Protein AF-K6ZV59-F1 (afdb_monomer_lite)

pLDDT: mean 84.75, std 10.71, range [55.03, 96.5]

Secondary structure (DSSP, 8-state):
-HHHHTTB-SSS-SSSB-TTT-TT--SSEEEEEEE-SS-TTEEEEEETTTTEEEEEETTS--B----PPP-

InterPro domains:
  IPR011460 Lcl, C-terminal [PF07603] (2-68)

Radius of gyration: 12.31 Å; chains: 1; bounding box: 31×27×30 Å

Sequence (71 aa):
MKELASLTERSCARPAINEFFFPNTSSDDYWTSTPSVINPERAWVIAFFNSSNTLKDKRLFVFTRLVRTAD

Structure (mmCIF, N/CA/C/O backbone):
data_AF-K6ZV59-F1
#
_entry.id   AF-K6ZV59-F1
#
loop_
_atom_site.group_PDB
_atom_site.id
_atom_site.type_symbol
_atom_site.label_atom_id
_atom_site.label_alt_id
_atom_site.label_comp_id
_atom_site.label_asym_id
_atom_site.label_entity_id
_atom_site.label_seq_id
_atom_site.pdbx_PDB_ins_code
_atom_site.Cartn_x
_atom_site.Cartn_y
_atom_site.Cartn_z
_atom_site.occupancy
_atom_site.B_iso_or_equiv
_atom_site.auth_seq_id
_atom_site.auth_comp_id
_atom_site.auth_asym_id
_atom_site.auth_atom_id
_atom_site.pdbx_PDB_model_num
ATOM 1 N N . MET A 1 1 ? 0.823 4.384 -4.868 1.00 62.09 1 MET A N 1
ATOM 2 C CA . MET A 1 1 ? 1.253 4.305 -3.452 1.00 62.09 1 MET A CA 1
ATOM 3 C C . MET A 1 1 ? 0.499 5.275 -2.531 1.00 62.09 1 MET A C 1
ATOM 5 O O . MET A 1 1 ? 0.053 4.825 -1.488 1.00 62.09 1 MET A O 1
ATOM 9 N N . LYS A 1 2 ? 0.334 6.565 -2.883 1.00 67.50 2 LYS A N 1
ATOM 10 C CA . LYS A 1 2 ? -0.229 7.591 -1.974 1.00 67.50 2 LYS A CA 1
ATOM 11 C C . LYS A 1 2 ? -1.634 7.277 -1.428 1.00 67.50 2 LYS A C 1
ATOM 13 O O . LYS A 1 2 ? -1.811 7.364 -0.224 1.00 67.50 2 LYS A O 1
ATOM 18 N N . GLU A 1 3 ? -2.557 6.824 -2.275 1.00 76.06 3 GLU A N 1
ATOM 19 C CA . GLU A 1 3 ? -3.961 6.563 -1.892 1.00 76.06 3 GLU A CA 1
ATOM 20 C C . GLU A 1 3 ? -4.144 5.490 -0.807 1.00 76.06 3 GLU A C 1
ATOM 22 O O . GLU A 1 3 ? -4.962 5.642 0.091 1.00 76.06 3 GLU A O 1
ATOM 27 N N . LEU A 1 4 ? -3.388 4.385 -0.861 1.00 72.88 4 LEU A N 1
ATOM 28 C CA . LEU A 1 4 ? -3.470 3.359 0.188 1.00 72.88 4 LEU A CA 1
ATOM 29 C C . LEU A 1 4 ? -2.673 3.766 1.433 1.00 72.88 4 LEU A C 1
ATOM 31 O O . LEU A 1 4 ? -3.068 3.432 2.545 1.00 72.88 4 LEU A O 1
ATOM 35 N N . ALA A 1 5 ? -1.570 4.499 1.262 1.00 73.69 5 ALA A N 1
ATOM 36 C CA . ALA A 1 5 ? -0.733 4.933 2.379 1.00 73.69 5 ALA A CA 1
ATOM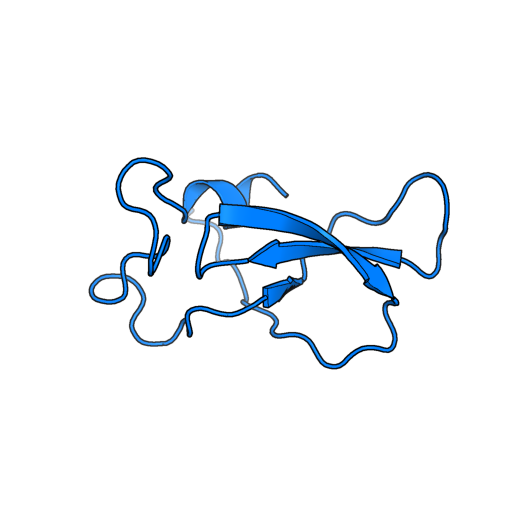 37 C C . ALA A 1 5 ? -1.412 6.015 3.234 1.00 73.69 5 ALA A C 1
ATOM 39 O O . ALA A 1 5 ? -1.102 6.140 4.412 1.00 73.69 5 ALA A O 1
ATOM 40 N N . SER A 1 6 ? -2.351 6.788 2.681 1.00 80.38 6 SER A N 1
ATOM 41 C CA . SER A 1 6 ? -3.163 7.729 3.465 1.00 80.38 6 SER A CA 1
ATOM 42 C C . SER A 1 6 ? -4.201 7.047 4.357 1.00 80.38 6 SER A C 1
ATOM 44 O O . SER A 1 6 ? -4.768 7.701 5.223 1.00 80.38 6 SER A O 1
ATOM 46 N N . LEU A 1 7 ? -4.458 5.747 4.169 1.00 75.12 7 LEU A N 1
ATOM 47 C CA . LEU A 1 7 ? -5.373 4.978 5.021 1.00 75.12 7 LEU A CA 1
ATOM 48 C C . LEU A 1 7 ? -4.698 4.456 6.294 1.00 75.12 7 LEU A C 1
ATOM 50 O O . LEU A 1 7 ? -5.380 3.895 7.151 1.00 75.12 7 LEU A O 1
ATOM 54 N N . THR A 1 8 ? -3.373 4.599 6.398 1.00 71.75 8 THR A N 1
ATOM 55 C CA . THR A 1 8 ? -2.598 4.086 7.526 1.00 71.75 8 THR A CA 1
ATOM 56 C C . THR A 1 8 ? -2.242 5.175 8.523 1.00 71.75 8 THR A C 1
ATOM 58 O O . THR A 1 8 ? -1.672 6.192 8.131 1.00 71.75 8 THR A O 1
ATOM 61 N N . GLU A 1 9 ? -2.488 4.931 9.808 1.00 71.69 9 GLU A N 1
ATOM 62 C CA . GLU A 1 9 ? -2.030 5.778 10.910 1.00 71.69 9 GLU A CA 1
ATOM 63 C C . GLU A 1 9 ? -0.772 5.165 11.540 1.00 71.69 9 GLU A C 1
ATOM 65 O O . GLU A 1 9 ? -0.793 4.047 12.055 1.00 71.69 9 GLU A O 1
ATOM 70 N N . ARG A 1 10 ? 0.350 5.892 11.494 1.00 64.12 10 ARG A N 1
ATOM 71 C CA . ARG A 1 10 ? 1.646 5.396 12.000 1.00 64.12 10 ARG A CA 1
ATOM 72 C C . ARG A 1 10 ? 1.793 5.539 13.511 1.00 64.12 10 ARG A C 1
ATOM 74 O O . ARG A 1 10 ? 2.679 4.912 14.085 1.00 64.12 10 ARG A O 1
ATOM 81 N N . SER A 1 11 ? 0.948 6.346 14.148 1.00 63.84 11 SER A N 1
ATOM 82 C CA . SER A 1 11 ? 1.057 6.671 15.572 1.00 63.84 11 SER A CA 1
ATOM 83 C C . SER A 1 11 ? 0.528 5.561 16.492 1.00 63.84 11 SER A C 1
ATOM 85 O O . SER A 1 11 ? 0.895 5.519 17.662 1.00 63.84 11 SER A O 1
ATOM 87 N N . CYS A 1 12 ? -0.299 4.639 15.984 1.00 57.34 12 CYS A N 1
ATOM 88 C CA . CYS A 1 12 ? -0.816 3.480 16.723 1.00 57.34 12 CYS A CA 1
ATOM 89 C C . CYS A 1 12 ? -0.540 2.201 15.927 1.00 57.34 12 CYS A C 1
ATOM 91 O O . CYS A 1 12 ? -1.346 1.744 15.123 1.00 57.34 12 CYS A O 1
ATOM 93 N N . ALA A 1 13 ? 0.651 1.637 16.106 1.00 65.06 13 ALA A N 1
ATOM 94 C CA . ALA A 1 13 ? 1.065 0.463 15.358 1.00 65.06 13 ALA A CA 1
ATOM 95 C C . ALA A 1 13 ? 0.376 -0.810 15.890 1.00 65.06 13 ALA A C 1
ATOM 97 O O . ALA A 1 13 ? 0.812 -1.361 16.900 1.00 65.06 13 ALA A O 1
ATOM 98 N N . ARG A 1 14 ? -0.614 -1.293 15.118 1.00 69.25 14 ARG A N 1
ATOM 99 C CA . ARG A 1 14 ? -1.237 -2.642 15.065 1.00 69.25 14 ARG A CA 1
ATOM 100 C C . ARG A 1 14 ? -2.697 -2.698 15.558 1.00 69.25 14 ARG A C 1
ATOM 102 O O . ARG A 1 14 ? -2.910 -2.849 16.758 1.00 69.25 14 ARG A O 1
ATOM 109 N N . PRO A 1 15 ? -3.688 -2.702 14.643 1.00 74.25 15 PRO A N 1
ATOM 110 C CA . PRO A 1 15 ? -3.576 -2.504 13.192 1.00 74.25 15 PRO A CA 1
ATOM 111 C C . PRO A 1 15 ? -3.300 -1.032 12.849 1.00 74.25 15 PRO A C 1
ATOM 113 O O . PRO A 1 15 ? -3.812 -0.129 13.497 1.00 74.25 15 PRO A O 1
ATOM 116 N N . ALA A 1 16 ? -2.487 -0.781 11.822 1.00 84.00 16 ALA A N 1
ATOM 117 C CA . ALA A 1 16 ? -2.248 0.575 11.319 1.00 84.00 16 ALA A CA 1
ATOM 118 C C . ALA A 1 16 ? -3.409 1.089 10.447 1.00 84.00 16 ALA A C 1
ATOM 120 O O . ALA A 1 16 ? -3.357 2.216 9.971 1.00 84.00 16 ALA A O 1
ATOM 121 N N . ILE A 1 17 ? -4.448 0.279 10.228 1.00 85.94 17 ILE A N 1
ATOM 122 C CA . ILE A 1 17 ? -5.698 0.666 9.577 1.00 85.94 17 ILE A CA 1
ATOM 123 C C . ILE A 1 17 ? -6.815 0.820 10.610 1.00 85.94 17 ILE A C 1
ATOM 125 O O . ILE A 1 17 ? -6.904 0.056 11.569 1.00 85.94 17 ILE A O 1
ATOM 129 N N . ASN A 1 18 ? -7.705 1.787 10.394 1.00 84.44 18 ASN A N 1
ATOM 130 C CA . ASN A 1 18 ? -8.911 1.908 11.199 1.00 84.44 18 ASN A CA 1
ATOM 131 C C . ASN A 1 18 ? -9.975 0.900 10.731 1.00 84.44 18 ASN A C 1
ATOM 133 O O . ASN A 1 18 ? -10.694 1.141 9.759 1.00 84.44 18 ASN A O 1
ATOM 137 N N . GLU A 1 19 ? -10.079 -0.223 11.437 1.00 84.31 19 GLU A N 1
ATOM 138 C CA . GLU A 1 19 ? -11.019 -1.307 11.119 1.00 84.31 19 GLU A CA 1
ATOM 139 C C . GLU A 1 19 ? -12.493 -0.898 11.293 1.00 84.31 19 GLU A C 1
ATOM 141 O O . GLU A 1 19 ? -13.364 -1.474 10.649 1.00 84.31 19 GLU A O 1
ATOM 146 N N . PHE A 1 20 ? -12.791 0.136 12.091 1.00 86.19 20 PHE A N 1
ATOM 147 C CA . PHE A 1 20 ? -14.154 0.657 12.237 1.00 86.19 20 PHE A CA 1
ATOM 148 C C . PHE A 1 20 ? -14.628 1.385 10.971 1.00 86.19 20 PHE A C 1
ATOM 150 O O . PHE A 1 20 ? -15.750 1.174 10.518 1.00 86.19 20 PHE A O 1
ATOM 157 N N . PHE A 1 21 ? -13.769 2.210 10.360 1.00 86.19 21 PHE A N 1
ATOM 158 C CA . PHE A 1 21 ? -14.086 2.878 9.089 1.00 86.19 21 PHE A CA 1
ATOM 159 C C . PHE A 1 21 ? -13.902 1.965 7.872 1.00 86.19 21 PHE A C 1
ATOM 161 O O . PHE A 1 21 ? -14.528 2.186 6.832 1.00 86.19 21 PHE A O 1
ATOM 168 N N . PHE A 1 22 ? -13.058 0.936 7.984 1.00 85.94 22 PHE A N 1
ATOM 169 C CA . PHE A 1 22 ? -12.741 0.0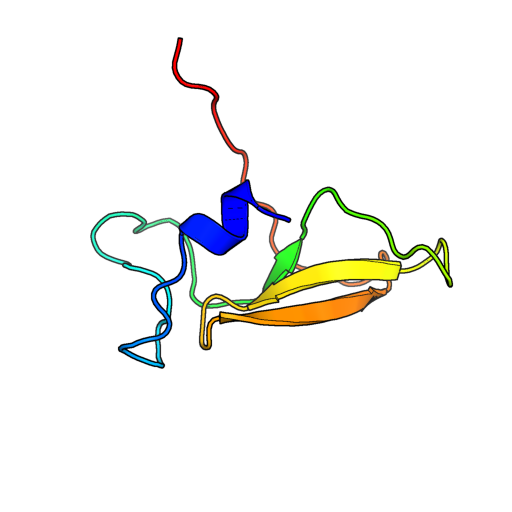10 6.897 1.00 85.94 22 PHE A CA 1
ATOM 170 C C . PHE A 1 22 ? -12.946 -1.459 7.296 1.00 85.94 22 PHE A C 1
ATOM 172 O O . PHE A 1 22 ? -12.004 -2.246 7.215 1.00 85.94 22 PHE A O 1
ATOM 179 N N . PRO A 1 23 ? -14.178 -1.870 7.646 1.00 85.50 23 PRO A N 1
ATOM 180 C CA . PRO A 1 23 ? -14.447 -3.210 8.181 1.00 85.50 23 PRO A CA 1
ATOM 181 C C . PRO A 1 23 ? -14.155 -4.339 7.183 1.00 85.50 23 PRO A C 1
ATOM 183 O O . PRO A 1 23 ? -13.859 -5.461 7.576 1.00 85.50 23 PRO A O 1
ATOM 186 N N . ASN A 1 24 ? -14.178 -4.038 5.881 1.00 86.50 24 ASN A N 1
ATOM 187 C CA . ASN A 1 24 ? -13.850 -4.991 4.816 1.00 86.50 24 ASN A CA 1
ATOM 188 C C . ASN A 1 24 ? -12.365 -4.963 4.415 1.00 86.50 24 ASN A C 1
ATOM 190 O O . ASN A 1 24 ? -12.011 -5.442 3.341 1.00 86.50 24 ASN A O 1
ATOM 194 N N . THR A 1 25 ? -11.493 -4.326 5.202 1.00 87.62 25 THR A N 1
ATOM 195 C CA . THR A 1 25 ? -10.049 -4.296 4.940 1.00 87.62 25 THR A CA 1
ATOM 196 C C . THR A 1 25 ? -9.310 -4.962 6.085 1.00 87.62 25 THR A C 1
ATOM 198 O O . THR A 1 25 ? -9.089 -4.362 7.130 1.00 87.62 25 THR A O 1
ATOM 201 N N . SER A 1 26 ? -8.913 -6.214 5.864 1.00 88.38 26 SER A N 1
ATOM 202 C CA . SER A 1 26 ? -8.061 -6.952 6.791 1.00 88.38 26 SER A CA 1
ATOM 203 C C . SER A 1 26 ? -6.708 -6.263 6.965 1.00 88.38 26 SER A C 1
ATOM 205 O O . SER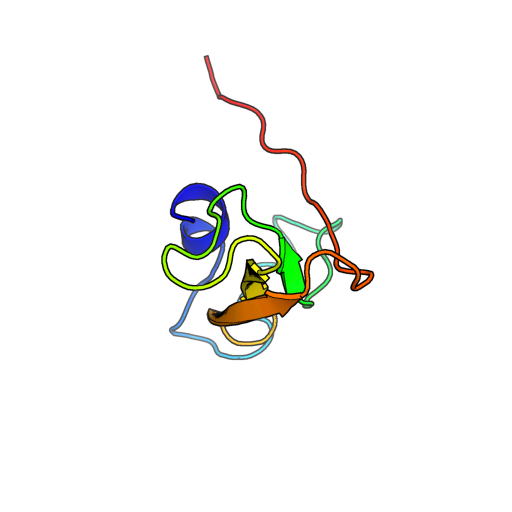 A 1 26 ? -6.175 -5.672 6.024 1.00 88.38 26 SER A O 1
ATOM 207 N N . SER A 1 27 ? -6.142 -6.383 8.162 1.00 88.25 27 SER A N 1
ATOM 208 C CA . SER A 1 27 ? -4.818 -5.886 8.538 1.00 88.25 27 SER A CA 1
ATOM 209 C C . SER A 1 27 ? -3.692 -6.737 7.917 1.00 88.25 27 SER A C 1
ATOM 211 O O . SER A 1 27 ? -2.990 -7.473 8.604 1.00 88.25 27 SER A O 1
ATOM 213 N N . ASP A 1 28 ? -3.554 -6.671 6.593 1.00 91.19 28 ASP A N 1
ATOM 214 C CA . ASP A 1 28 ? -2.639 -7.500 5.795 1.00 91.19 28 ASP A CA 1
ATOM 215 C C . ASP A 1 28 ? -1.926 -6.668 4.709 1.00 91.19 28 ASP A C 1
ATOM 217 O O . ASP A 1 28 ? -2.047 -5.438 4.681 1.00 91.19 28 ASP A O 1
ATOM 221 N N . ASP A 1 29 ? -1.167 -7.318 3.828 1.00 93.00 29 ASP A N 1
ATOM 222 C CA . ASP A 1 29 ? -0.506 -6.677 2.689 1.00 93.00 29 ASP A CA 1
ATOM 223 C C . ASP A 1 29 ? -1.473 -6.436 1.522 1.00 93.00 29 ASP A C 1
ATOM 225 O O . ASP A 1 29 ? -2.217 -7.329 1.112 1.00 93.00 29 ASP A O 1
ATOM 229 N N . TYR A 1 30 ? -1.412 -5.238 0.934 1.00 93.88 30 TYR A N 1
ATOM 230 C CA . TYR A 1 30 ? -2.221 -4.857 -0.224 1.00 93.88 30 TYR A CA 1
ATOM 231 C C . TYR A 1 30 ? -1.361 -4.331 -1.361 1.00 93.88 30 TYR A C 1
ATOM 233 O O . TYR A 1 30 ? -0.494 -3.475 -1.164 1.00 93.88 30 TYR A O 1
ATOM 241 N N . TRP A 1 31 ? -1.640 -4.807 -2.573 1.00 95.06 31 TRP A N 1
ATOM 242 C CA . TRP A 1 31 ? -1.009 -4.312 -3.788 1.00 95.06 31 TRP A CA 1
ATOM 243 C C . TRP A 1 31 ? -1.305 -2.832 -4.019 1.00 95.06 31 TRP A C 1
ATOM 245 O O . TRP A 1 31 ? -2.428 -2.354 -3.852 1.00 95.06 31 TRP A O 1
ATOM 255 N N . THR A 1 32 ? -0.291 -2.115 -4.497 1.00 90.25 32 THR A N 1
ATOM 256 C CA . THR A 1 32 ? -0.446 -0.771 -5.052 1.00 90.25 32 THR A CA 1
ATOM 257 C C . THR A 1 32 ? -0.225 -0.799 -6.561 1.00 90.25 32 THR A C 1
ATOM 259 O O . THR A 1 32 ? 0.542 -1.613 -7.070 1.00 90.25 32 THR A O 1
ATOM 262 N N . SER A 1 33 ? -0.796 0.164 -7.287 1.00 88.94 33 SER A N 1
ATOM 263 C CA . SER A 1 33 ? -0.557 0.320 -8.733 1.00 88.94 33 SER A CA 1
ATOM 264 C C . SER A 1 33 ? 0.849 0.836 -9.084 1.00 88.94 33 SER A C 1
ATOM 266 O O . SER A 1 33 ? 1.086 1.260 -10.210 1.00 88.94 33 SER A O 1
ATOM 268 N N . THR A 1 34 ? 1.784 0.873 -8.126 1.00 90.25 34 THR A N 1
ATOM 269 C CA . THR A 1 34 ? 3.146 1.377 -8.329 1.00 90.25 34 THR A CA 1
ATOM 270 C C . THR A 1 34 ? 4.105 0.198 -8.560 1.00 90.25 34 THR A C 1
ATOM 272 O O . THR A 1 34 ? 4.377 -0.551 -7.616 1.00 90.25 34 THR A O 1
ATOM 275 N N . PRO A 1 35 ? 4.639 0.006 -9.783 1.00 92.56 35 PRO A N 1
ATOM 276 C CA . PRO A 1 35 ? 5.633 -1.032 -10.054 1.00 92.56 35 PRO A CA 1
ATOM 277 C C . PRO A 1 35 ? 7.011 -0.659 -9.483 1.00 92.56 35 PRO A C 1
ATOM 279 O O . PRO A 1 35 ? 7.279 0.501 -9.163 1.00 92.56 35 PRO A O 1
ATOM 282 N N . SER A 1 36 ? 7.907 -1.641 -9.360 1.00 93.06 36 SER A N 1
ATOM 283 C CA . SER A 1 36 ? 9.323 -1.363 -9.100 1.00 93.06 36 SER A CA 1
ATOM 284 C C . SER A 1 36 ? 9.981 -0.728 -10.325 1.00 93.06 36 SER A C 1
ATOM 286 O O . SER A 1 36 ? 9.720 -1.137 -11.454 1.00 93.06 36 SER A O 1
ATOM 288 N N . VAL A 1 37 ? 10.888 0.223 -10.094 1.00 94.00 37 VAL A N 1
ATOM 289 C CA . VAL A 1 37 ? 11.725 0.812 -11.153 1.00 94.00 37 VAL A CA 1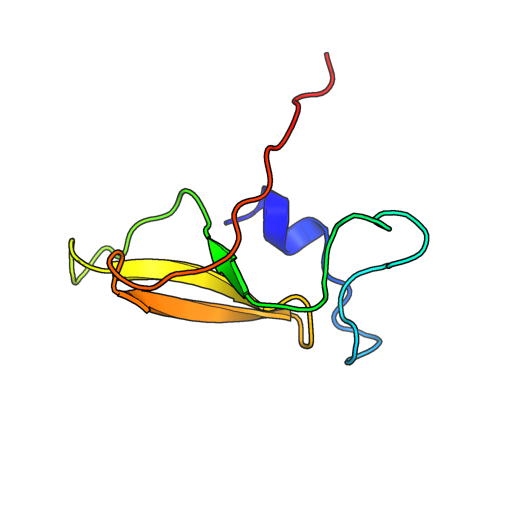
ATOM 290 C C . VAL A 1 37 ? 12.925 -0.067 -11.522 1.00 94.00 37 VAL A C 1
ATOM 292 O O . VAL A 1 37 ? 13.488 0.100 -12.594 1.00 94.00 37 VAL A O 1
ATOM 295 N N . ILE A 1 38 ? 13.317 -1.000 -10.643 1.00 94.69 38 ILE A N 1
ATOM 296 C CA . ILE A 1 38 ? 14.507 -1.851 -10.821 1.00 94.69 38 ILE A CA 1
ATOM 297 C C . ILE A 1 38 ? 14.127 -3.214 -11.406 1.00 94.69 38 ILE A C 1
ATOM 299 O O . ILE A 1 38 ? 14.829 -3.727 -12.270 1.00 94.69 38 ILE A O 1
ATOM 303 N N . ASN A 1 39 ? 13.035 -3.822 -10.926 1.00 94.38 39 ASN A N 1
ATOM 304 C CA . ASN A 1 39 ? 12.627 -5.163 -11.345 1.00 94.38 39 ASN A CA 1
ATOM 305 C C . ASN A 1 39 ? 11.157 -5.184 -11.803 1.00 94.38 39 ASN A C 1
ATOM 307 O O . ASN A 1 39 ? 10.268 -5.088 -10.954 1.00 94.38 39 ASN A O 1
ATOM 311 N N . PRO A 1 40 ? 10.870 -5.381 -13.103 1.00 93.56 40 PRO A N 1
ATOM 312 C CA . PRO A 1 40 ? 9.503 -5.365 -13.624 1.00 93.56 40 PRO A CA 1
ATOM 313 C C . PRO A 1 40 ? 8.610 -6.482 -13.061 1.00 93.56 40 PRO A C 1
ATOM 315 O O . PRO A 1 40 ? 7.389 -6.319 -13.054 1.00 93.56 40 PRO A O 1
ATOM 318 N N . GLU A 1 41 ? 9.180 -7.563 -12.521 1.00 95.69 41 GLU A N 1
ATOM 319 C CA . GLU A 1 41 ? 8.435 -8.643 -11.858 1.00 95.69 41 GLU A CA 1
ATOM 320 C C . GLU A 1 41 ? 7.975 -8.260 -10.442 1.00 95.69 41 GLU A C 1
ATOM 322 O O . GLU A 1 41 ? 7.269 -9.029 -9.795 1.00 95.69 41 GLU A O 1
ATOM 327 N N . ARG A 1 42 ? 8.348 -7.076 -9.931 1.00 96.50 42 ARG A N 1
ATOM 328 C CA . ARG A 1 42 ? 7.982 -6.618 -8.584 1.00 96.50 42 ARG A CA 1
ATOM 329 C C . ARG A 1 42 ? 7.089 -5.384 -8.589 1.00 96.50 42 ARG A C 1
ATOM 331 O O . ARG A 1 42 ? 7.185 -4.510 -9.453 1.00 96.50 42 ARG A O 1
ATOM 338 N N . ALA A 1 43 ? 6.240 -5.289 -7.575 1.00 95.38 43 ALA A N 1
ATOM 339 C CA . ALA A 1 43 ? 5.406 -4.125 -7.303 1.00 95.38 43 ALA A CA 1
ATOM 340 C C . ALA A 1 43 ? 5.411 -3.786 -5.810 1.00 95.38 43 ALA A C 1
ATOM 342 O O . ALA A 1 43 ? 5.801 -4.601 -4.970 1.00 95.38 43 ALA A O 1
ATOM 343 N N . TRP A 1 44 ? 5.020 -2.557 -5.486 1.00 95.38 44 TRP A N 1
ATOM 344 C CA . TRP A 1 44 ? 4.927 -2.099 -4.106 1.00 95.38 44 TRP A CA 1
ATOM 345 C C . TRP A 1 44 ? 3.644 -2.596 -3.446 1.00 95.38 44 TRP A C 1
ATOM 347 O O . TRP A 1 44 ? 2.561 -2.468 -4.026 1.00 95.38 44 TRP A O 1
ATOM 357 N N . VAL A 1 45 ? 3.771 -3.071 -2.209 1.00 94.12 45 VAL A N 1
ATOM 358 C CA . VAL A 1 45 ? 2.657 -3.350 -1.297 1.00 94.12 45 VAL A CA 1
ATOM 359 C C . VAL A 1 45 ? 2.700 -2.423 -0.089 1.00 94.12 45 VAL A C 1
ATOM 361 O O . VAL A 1 45 ? 3.764 -1.904 0.262 1.00 94.12 45 VAL A O 1
ATOM 364 N N . ILE A 1 46 ? 1.543 -2.244 0.542 1.00 91.62 46 ILE A N 1
ATOM 365 C CA . ILE A 1 46 ? 1.394 -1.577 1.836 1.00 91.62 46 ILE A CA 1
ATOM 366 C C . ILE A 1 46 ? 0.830 -2.583 2.831 1.00 91.62 46 ILE A C 1
ATOM 368 O O . ILE A 1 46 ? -0.189 -3.214 2.564 1.00 91.62 46 ILE A O 1
ATOM 372 N N . ALA A 1 47 ? 1.501 -2.700 3.967 1.00 90.94 47 ALA A N 1
ATOM 373 C CA . ALA A 1 47 ? 1.119 -3.538 5.086 1.00 90.94 47 ALA A CA 1
ATOM 374 C C . ALA A 1 47 ? 0.208 -2.761 6.041 1.00 90.94 47 ALA A C 1
ATOM 376 O O . ALA A 1 47 ? 0.669 -1.868 6.758 1.00 90.94 47 ALA A O 1
ATOM 377 N N . PHE A 1 48 ? -1.074 -3.114 6.118 1.00 88.44 48 PHE A N 1
ATOM 378 C CA . PHE A 1 48 ? -2.010 -2.446 7.028 1.00 88.44 48 PHE A CA 1
ATOM 379 C C . PHE A 1 48 ? -1.823 -2.818 8.500 1.00 88.44 48 PHE A C 1
ATOM 381 O O . PHE A 1 48 ? -2.328 -2.116 9.372 1.00 88.44 48 PHE A O 1
ATOM 388 N N . PHE A 1 49 ? -1.033 -3.846 8.811 1.00 86.19 49 PHE A N 1
ATOM 389 C CA . PHE A 1 49 ? -0.726 -4.185 10.200 1.00 86.19 49 PHE A CA 1
ATOM 390 C C . PHE A 1 49 ? 0.288 -3.244 10.851 1.00 86.19 49 PHE A C 1
ATOM 392 O O . PHE A 1 49 ? 0.233 -3.058 12.062 1.00 86.19 49 PHE A O 1
ATOM 399 N N . ASN A 1 50 ? 1.200 -2.636 10.089 1.00 85.25 50 ASN A N 1
ATOM 400 C CA . ASN A 1 50 ? 2.257 -1.780 10.643 1.00 85.25 50 ASN A CA 1
ATOM 401 C C . ASN A 1 50 ? 2.623 -0.561 9.780 1.00 85.25 50 ASN A C 1
ATOM 403 O O . ASN A 1 50 ? 3.630 0.086 10.059 1.00 85.25 50 ASN A O 1
ATOM 407 N N . SER A 1 51 ? 1.853 -0.255 8.733 1.00 85.44 51 SER A N 1
ATOM 408 C CA . SER A 1 51 ? 2.121 0.848 7.801 1.00 85.44 51 SER A CA 1
ATOM 409 C C . SER A 1 51 ? 3.459 0.729 7.046 1.00 85.44 51 SER A C 1
ATOM 411 O O . SER A 1 51 ? 4.003 1.739 6.591 1.00 85.44 51 SER A O 1
ATOM 413 N N . SER A 1 52 ? 4.026 -0.474 6.916 1.00 88.31 52 SER A N 1
ATOM 414 C CA . SER A 1 52 ? 5.267 -0.669 6.158 1.00 88.31 52 SER A CA 1
ATOM 415 C C . SER A 1 52 ? 5.017 -0.823 4.658 1.00 88.31 52 SER A C 1
ATOM 417 O O . SER A 1 52 ? 3.952 -1.260 4.220 1.00 88.31 52 SER A O 1
ATOM 419 N N . ASN A 1 53 ? 6.030 -0.474 3.863 1.00 90.62 53 ASN A N 1
ATOM 420 C CA . ASN A 1 53 ? 5.981 -0.551 2.409 1.00 90.62 53 ASN A CA 1
ATOM 421 C C . ASN A 1 53 ? 7.111 -1.469 1.947 1.00 90.62 53 ASN A C 1
ATOM 423 O O . ASN A 1 53 ? 8.263 -1.261 2.328 1.00 90.62 53 ASN A O 1
ATOM 427 N N . THR A 1 54 ? 6.816 -2.453 1.102 1.00 93.62 54 THR A N 1
ATOM 428 C CA . THR A 1 54 ? 7.841 -3.374 0.591 1.00 93.62 54 THR A CA 1
ATOM 429 C C . THR A 1 54 ? 7.588 -3.757 -0.863 1.00 93.62 54 THR A C 1
ATOM 431 O O . THR A 1 54 ? 6.481 -3.604 -1.377 1.00 93.62 54 THR A O 1
ATOM 434 N N . LEU A 1 55 ? 8.631 -4.224 -1.549 1.00 95.19 55 LEU A N 1
ATOM 435 C CA . LEU A 1 55 ? 8.535 -4.754 -2.905 1.00 95.19 55 LEU A CA 1
ATOM 436 C C . LEU A 1 55 ? 8.288 -6.258 -2.851 1.00 95.19 55 LEU A C 1
ATOM 438 O O . LEU A 1 55 ? 9.091 -7.001 -2.285 1.00 95.19 55 LEU A O 1
ATOM 442 N N . LYS A 1 56 ? 7.226 -6.709 -3.513 1.00 95.56 56 LYS A N 1
ATOM 443 C CA . LYS A 1 56 ? 6.881 -8.127 -3.631 1.00 95.56 56 LYS A CA 1
ATOM 444 C C . LYS A 1 56 ? 6.816 -8.566 -5.084 1.00 95.56 56 LYS A C 1
ATOM 446 O O . LYS A 1 56 ? 6.578 -7.750 -5.973 1.00 95.56 56 LYS A O 1
ATOM 451 N N . ASP A 1 57 ? 7.066 -9.852 -5.307 1.00 96.00 57 ASP A N 1
ATOM 452 C CA . ASP A 1 57 ? 6.912 -10.491 -6.613 1.00 96.00 57 ASP A CA 1
ATOM 453 C C . ASP A 1 57 ? 5.433 -10.503 -7.016 1.00 96.00 57 ASP A C 1
ATOM 455 O O . ASP A 1 57 ? 4.578 -10.896 -6.220 1.00 96.00 57 ASP A O 1
ATOM 459 N N . LYS A 1 58 ? 5.133 -10.056 -8.238 1.00 92.69 58 LYS A N 1
ATOM 460 C CA . LYS A 1 58 ? 3.767 -9.926 -8.766 1.00 92.69 58 LYS A CA 1
ATOM 461 C C . LYS A 1 58 ? 3.019 -11.261 -8.852 1.00 92.69 58 LYS A C 1
ATOM 463 O O . LYS A 1 58 ? 1.803 -11.247 -8.997 1.00 92.69 58 LYS A O 1
ATOM 468 N N . ARG A 1 59 ? 3.717 -12.400 -8.768 1.00 93.75 59 ARG A N 1
ATOM 469 C CA . ARG A 1 59 ? 3.124 -13.749 -8.768 1.00 93.75 59 ARG A CA 1
ATOM 470 C C . ARG A 1 59 ? 2.578 -14.162 -7.402 1.00 93.75 59 ARG A C 1
ATOM 472 O O . ARG A 1 59 ? 1.932 -15.200 -7.302 1.00 93.75 59 ARG A O 1
ATOM 479 N N . LEU A 1 60 ? 2.853 -13.392 -6.347 1.00 94.81 60 LEU A N 1
ATOM 480 C CA . LEU A 1 60 ? 2.328 -13.671 -5.015 1.00 94.81 60 LEU A CA 1
ATOM 481 C C . LEU A 1 60 ? 0.843 -13.316 -4.916 1.00 94.81 60 LEU A C 1
ATOM 483 O O . LEU A 1 60 ? 0.389 -12.286 -5.415 1.00 94.81 60 LEU A O 1
ATOM 487 N N . PHE A 1 61 ? 0.108 -14.149 -4.183 1.00 93.94 61 PHE A N 1
ATOM 488 C CA . PHE A 1 61 ? -1.260 -13.856 -3.779 1.00 93.94 61 PHE A CA 1
ATOM 489 C C . PHE A 1 61 ? -1.233 -12.831 -2.641 1.00 93.94 61 PHE A C 1
ATOM 491 O O . PHE A 1 61 ? -0.856 -13.148 -1.516 1.00 93.94 61 PHE A O 1
ATOM 498 N N . VAL A 1 62 ? -1.589 -11.589 -2.961 1.00 94.44 62 VAL A N 1
ATOM 499 C CA . VAL A 1 62 ? -1.674 -10.458 -2.025 1.00 94.44 62 VAL A CA 1
ATOM 500 C C . VAL A 1 62 ? -2.994 -9.737 -2.288 1.00 94.44 62 VAL A C 1
ATOM 502 O O . VAL A 1 62 ? -3.488 -9.742 -3.420 1.00 94.44 62 VAL A O 1
ATOM 505 N N . PHE A 1 63 ? -3.583 -9.134 -1.256 1.00 92.94 63 PHE A N 1
ATOM 506 C CA . PHE A 1 63 ? -4.895 -8.511 -1.367 1.00 92.94 63 PHE A CA 1
ATOM 507 C C . PHE A 1 63 ? -4.886 -7.300 -2.305 1.00 92.94 63 PHE A C 1
ATOM 509 O O . PHE A 1 63 ? -3.899 -6.578 -2.457 1.00 92.94 63 PHE A O 1
ATOM 516 N N . THR A 1 64 ? -6.032 -7.047 -2.928 1.00 90.50 64 THR A N 1
ATOM 517 C CA . THR A 1 64 ? -6.283 -5.849 -3.732 1.00 90.50 64 THR A CA 1
ATOM 518 C C . THR A 1 64 ? -7.504 -5.140 -3.183 1.00 90.50 64 THR A C 1
ATOM 520 O O . THR A 1 64 ? -8.528 -5.777 -2.940 1.00 90.50 64 THR A O 1
ATOM 523 N N . ARG A 1 65 ? -7.428 -3.817 -3.041 1.00 85.62 65 ARG A N 1
ATOM 524 C CA . ARG A 1 65 ? -8.569 -2.985 -2.661 1.00 85.62 65 ARG A CA 1
ATOM 525 C C . ARG A 1 65 ? -8.870 -2.008 -3.787 1.00 85.62 65 ARG A C 1
ATOM 527 O O . ARG A 1 65 ? -7.990 -1.264 -4.211 1.00 85.62 65 ARG A O 1
ATOM 534 N N . LEU A 1 66 ? -10.114 -2.012 -4.259 1.00 84.31 66 LEU A N 1
ATOM 535 C CA . LEU A 1 66 ? -10.583 -1.031 -5.232 1.00 84.31 66 LEU A CA 1
A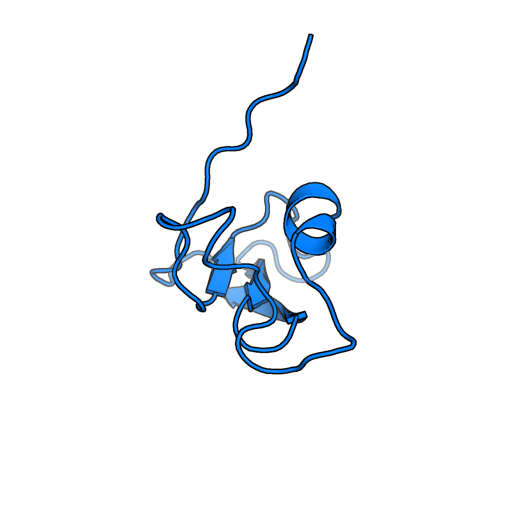TOM 536 C C . LEU A 1 66 ? -10.758 0.325 -4.538 1.00 84.31 66 LEU A C 1
ATOM 538 O O . LEU A 1 66 ? -11.297 0.402 -3.431 1.00 84.31 66 LEU A O 1
ATOM 542 N N . VAL A 1 67 ? -10.296 1.387 -5.192 1.00 78.50 67 VAL A N 1
ATOM 543 C CA . VAL A 1 67 ? -10.442 2.771 -4.727 1.00 78.50 67 VAL A CA 1
ATOM 544 C C . VAL A 1 67 ? -11.459 3.455 -5.632 1.00 78.50 67 VAL A C 1
ATOM 546 O O . VAL A 1 67 ? -11.337 3.383 -6.852 1.00 78.50 67 VAL A O 1
ATOM 549 N N . ARG A 1 68 ? -12.467 4.099 -5.038 1.00 78.69 68 ARG A N 1
ATOM 550 C CA . ARG A 1 68 ? -13.382 4.989 -5.762 1.00 78.69 68 ARG A CA 1
ATOM 551 C C . ARG A 1 68 ? -12.856 6.415 -5.668 1.00 78.69 68 ARG A C 1
ATOM 553 O O . ARG A 1 68 ? -12.456 6.840 -4.587 1.00 78.69 68 ARG A O 1
ATOM 560 N N . THR A 1 69 ? -12.877 7.147 -6.770 1.00 71.81 69 THR A N 1
ATOM 561 C CA . THR A 1 69 ? -12.731 8.602 -6.736 1.00 71.81 69 THR A CA 1
ATOM 562 C C . THR A 1 69 ? -14.032 9.210 -6.203 1.00 71.81 69 THR A C 1
ATOM 564 O O . THR A 1 69 ? -15.116 8.663 -6.425 1.00 71.81 69 THR A O 1
ATOM 567 N N . ALA A 1 70 ? -13.925 10.276 -5.413 1.00 62.91 70 ALA A N 1
ATOM 568 C CA . ALA A 1 70 ? -15.068 11.115 -5.077 1.00 62.91 70 ALA A CA 1
ATOM 569 C C . ALA A 1 70 ? -15.154 12.207 -6.147 1.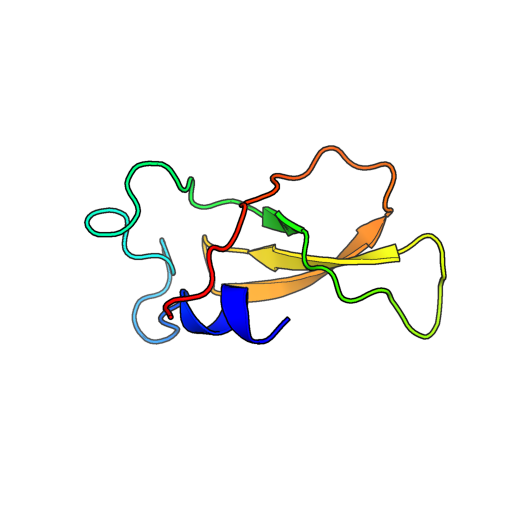00 62.91 70 ALA A C 1
ATOM 571 O O . ALA A 1 70 ? -14.150 12.882 -6.378 1.00 62.91 70 ALA A O 1
ATOM 572 N N . ASP A 1 71 ? -16.304 12.298 -6.813 1.00 55.03 71 ASP A N 1
ATOM 573 C CA . ASP A 1 71 ? -16.648 13.419 -7.694 1.00 55.03 71 ASP A CA 1
ATOM 574 C C . ASP A 1 71 ? -17.104 14.628 -6.864 1.00 55.03 71 ASP A C 1
ATOM 576 O O . ASP A 1 71 ? -17.764 14.404 -5.817 1.00 55.03 71 ASP A O 1
#

Organism: NCBI:txid1129794

Foldseek 3Di:
DVVVLVQAQQVDAAQRHDCVVVVVDDQAKEFDPAADPVDNQWGWIAGRRRRDIDIDGPPDDGHYDDDDDDD